Protein AF-A0AAX1M7Q0-F1 (afdb_monomer_lite)

Foldseek 3Di:
DVVLLCVQPVDDPVVVVVDDPVVVVVSVVVSVVCVVVVHDRD

Structure (mmCIF, N/CA/C/O backbone):
data_AF-A0AAX1M7Q0-F1
#
_entry.id   AF-A0AAX1M7Q0-F1
#
loop_
_atom_site.group_PDB
_atom_site.id
_atom_site.type_symbol
_atom_site.label_atom_id
_atom_site.label_alt_id
_atom_site.label_comp_id
_atom_site.label_as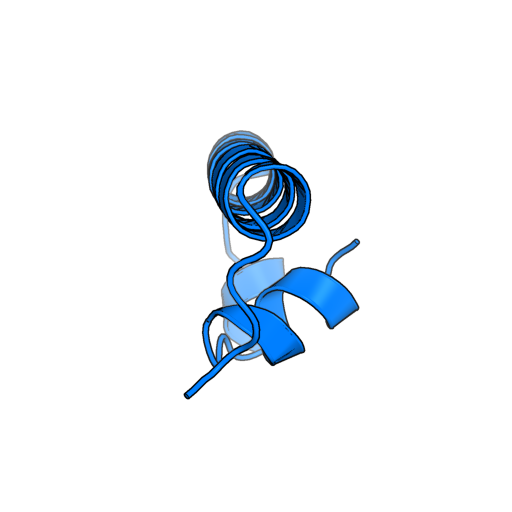ym_id
_atom_site.label_entity_id
_atom_site.label_seq_id
_atom_site.pdbx_PDB_ins_code
_atom_site.Cartn_x
_atom_site.Cartn_y
_atom_site.Cartn_z
_atom_site.occupancy
_atom_site.B_iso_or_equiv
_atom_site.auth_seq_id
_atom_site.auth_comp_id
_atom_site.auth_asym_id
_atom_site.auth_atom_id
_atom_site.pdbx_PDB_model_num
ATOM 1 N N . MET A 1 1 ? 3.670 -5.193 2.144 1.00 68.31 1 MET A N 1
ATOM 2 C CA . MET A 1 1 ? 3.425 -4.049 1.238 1.00 68.31 1 MET A CA 1
ATOM 3 C C . MET A 1 1 ? 2.865 -4.512 -0.101 1.00 68.31 1 MET A C 1
ATOM 5 O O . MET A 1 1 ? 1.665 -4.392 -0.271 1.00 68.31 1 MET A O 1
ATOM 9 N N . LEU A 1 2 ? 3.638 -5.096 -1.029 1.00 78.25 2 LEU A N 1
ATOM 10 C CA . LEU A 1 2 ? 3.066 -5.566 -2.312 1.00 78.25 2 LEU A CA 1
ATOM 11 C C . LEU A 1 2 ? 2.056 -6.711 -2.136 1.00 78.25 2 LEU A C 1
ATOM 13 O O . LEU A 1 2 ? 1.008 -6.702 -2.769 1.00 78.25 2 LEU A O 1
ATOM 17 N N . ALA A 1 3 ? 2.317 -7.635 -1.208 1.00 81.25 3 ALA A N 1
ATOM 18 C CA . ALA A 1 3 ? 1.368 -8.692 -0.850 1.00 81.25 3 ALA A CA 1
ATOM 19 C C . ALA A 1 3 ? 0.013 -8.139 -0.371 1.00 81.25 3 ALA A C 1
ATOM 21 O O . ALA A 1 3 ? -1.024 -8.714 -0.686 1.00 81.25 3 ALA A O 1
ATOM 22 N N . ASP A 1 4 ? 0.010 -6.997 0.327 1.00 79.19 4 ASP A N 1
ATOM 23 C CA . ASP A 1 4 ? -1.228 -6.333 0.736 1.00 79.19 4 ASP A CA 1
ATOM 24 C C . ASP A 1 4 ? -1.988 -5.831 -0.493 1.00 79.19 4 ASP A C 1
ATOM 26 O O . ASP A 1 4 ? -3.197 -5.983 -0.560 1.00 79.19 4 ASP A O 1
ATOM 30 N N . LEU A 1 5 ? -1.301 -5.294 -1.503 1.00 84.81 5 LEU A N 1
ATOM 31 C CA . LEU A 1 5 ? -1.945 -4.837 -2.737 1.00 84.81 5 LEU A CA 1
ATOM 32 C C . LEU A 1 5 ? -2.534 -5.984 -3.562 1.00 84.81 5 LEU A C 1
ATOM 34 O O . LEU A 1 5 ? -3.656 -5.870 -4.053 1.00 84.81 5 LEU A O 1
ATOM 38 N N . VAL A 1 6 ? -1.810 -7.099 -3.672 1.00 87.62 6 VAL A N 1
ATOM 39 C CA . VAL A 1 6 ? -2.315 -8.330 -4.301 1.00 87.62 6 VAL A CA 1
ATOM 40 C C . VAL A 1 6 ? -3.559 -8.822 -3.558 1.00 87.62 6 VAL A C 1
ATOM 42 O O . VAL A 1 6 ? -4.571 -9.157 -4.170 1.00 87.62 6 VAL A O 1
ATOM 45 N N . TRP A 1 7 ? -3.514 -8.822 -2.225 1.00 82.19 7 TRP A N 1
ATOM 46 C CA . TRP A 1 7 ? -4.612 -9.300 -1.396 1.00 82.19 7 TRP A CA 1
ATOM 47 C C . TRP A 1 7 ? -5.824 -8.357 -1.392 1.00 82.19 7 TRP A C 1
ATOM 49 O O . TRP A 1 7 ? -6.952 -8.834 -1.452 1.00 82.19 7 TRP A O 1
ATOM 59 N N . TRP A 1 8 ? -5.628 -7.040 -1.353 1.00 82.00 8 TRP A N 1
ATOM 60 C CA . TRP A 1 8 ? -6.713 -6.052 -1.304 1.00 82.00 8 TRP A CA 1
ATOM 61 C C . TRP A 1 8 ? -7.360 -5.802 -2.662 1.00 82.00 8 TRP A C 1
ATOM 63 O O . TRP A 1 8 ? -8.578 -5.665 -2.742 1.00 82.00 8 TRP A O 1
ATOM 73 N N . PHE A 1 9 ? -6.556 -5.739 -3.722 1.00 85.12 9 PHE A N 1
ATOM 74 C CA . PHE A 1 9 ? -6.999 -5.252 -5.029 1.00 85.12 9 PHE A CA 1
ATOM 75 C C . PHE A 1 9 ? -6.909 -6.305 -6.136 1.00 85.12 9 PHE A C 1
ATOM 77 O O . PHE A 1 9 ? -7.258 -6.012 -7.275 1.00 85.12 9 PHE A O 1
ATOM 84 N N . GLY A 1 10 ? -6.449 -7.523 -5.832 1.00 86.25 10 GLY A N 1
ATOM 85 C CA . GLY A 1 10 ? -6.309 -8.587 -6.831 1.00 86.25 10 GLY A CA 1
ATOM 86 C C . GLY A 1 10 ? -5.256 -8.284 -7.899 1.00 86.25 10 GLY A C 1
ATOM 87 O O . GLY A 1 10 ? -5.305 -8.857 -8.984 1.00 86.25 10 GLY A O 1
ATOM 88 N N . LEU A 1 11 ? -4.327 -7.367 -7.615 1.00 86.62 11 LEU A N 1
ATOM 89 C CA . LEU A 1 11 ? -3.281 -6.978 -8.556 1.00 86.62 11 LEU A CA 1
ATOM 90 C C . LEU A 1 11 ? -2.302 -8.134 -8.780 1.00 86.62 11 LEU A C 1
ATOM 92 O O . LEU A 1 11 ? -1.980 -8.878 -7.854 1.00 86.62 11 LEU A O 1
ATOM 96 N N . ASN A 1 12 ? -1.798 -8.263 -10.005 1.00 87.69 12 ASN A N 1
ATOM 97 C CA . ASN A 1 12 ? -0.736 -9.210 -10.322 1.00 87.69 12 ASN A CA 1
ATOM 98 C C . ASN A 1 12 ? 0.625 -8.626 -9.912 1.00 87.69 12 ASN A C 1
ATOM 100 O O . ASN A 1 12 ? 0.901 -7.449 -10.144 1.00 87.69 12 ASN A O 1
ATOM 104 N N . LEU A 1 13 ? 1.501 -9.459 -9.345 1.00 83.94 13 LEU A N 1
ATOM 105 C CA . LEU A 1 13 ? 2.872 -9.078 -8.993 1.00 83.94 13 LEU A CA 1
ATOM 106 C C . LEU A 1 13 ? 3.666 -8.574 -10.204 1.00 83.94 13 LEU A C 1
ATOM 108 O O . LEU A 1 13 ? 4.395 -7.597 -10.081 1.00 83.94 13 LEU A O 1
ATOM 112 N N . ASN A 1 14 ? 3.466 -9.175 -11.380 1.00 86.81 14 ASN A N 1
ATOM 113 C CA . ASN A 1 14 ? 4.145 -8.746 -12.605 1.00 86.81 14 ASN A CA 1
ATOM 114 C C . ASN A 1 14 ? 3.723 -7.342 -13.057 1.00 86.81 14 ASN A C 1
ATOM 116 O O . ASN A 1 14 ? 4.522 -6.623 -13.653 1.00 86.81 14 ASN A O 1
ATOM 120 N N . ASP A 1 15 ? 2.477 -6.955 -12.781 1.00 83.94 15 ASP A N 1
ATOM 121 C CA . ASP A 1 15 ? 1.972 -5.625 -13.116 1.00 83.94 15 ASP A CA 1
ATOM 122 C C . ASP A 1 15 ? 2.438 -4.599 -12.080 1.00 83.94 15 ASP A C 1
ATOM 124 O O . ASP A 1 15 ? 2.804 -3.483 -12.441 1.00 83.94 15 ASP A O 1
ATOM 128 N N . LEU A 1 16 ? 2.506 -4.994 -10.805 1.00 85.69 16 LEU A N 1
ATOM 129 C CA . LEU A 1 16 ? 3.065 -4.177 -9.726 1.00 85.69 16 LEU A CA 1
ATOM 130 C C . LEU A 1 16 ? 4.549 -3.851 -9.948 1.00 85.69 16 LEU A C 1
ATOM 132 O O . LEU A 1 16 ? 4.949 -2.716 -9.714 1.00 85.69 16 LEU A O 1
ATOM 136 N N . ASP A 1 17 ? 5.340 -4.802 -10.448 1.00 85.38 17 ASP A N 1
ATOM 137 C CA . ASP A 1 17 ? 6.759 -4.585 -10.776 1.00 85.38 17 ASP A CA 1
ATOM 138 C C . ASP A 1 17 ? 6.965 -3.620 -11.954 1.00 85.38 17 ASP A C 1
ATOM 140 O O . ASP A 1 17 ? 8.022 -3.004 -12.094 1.00 85.38 17 ASP A O 1
ATOM 144 N N . ARG A 1 18 ? 5.950 -3.471 -12.811 1.00 88.88 18 ARG A N 1
ATOM 145 C CA . ARG A 1 18 ? 5.958 -2.537 -13.947 1.00 88.88 18 ARG A CA 1
ATOM 146 C C . ARG A 1 18 ? 5.385 -1.165 -13.594 1.00 88.88 18 ARG A 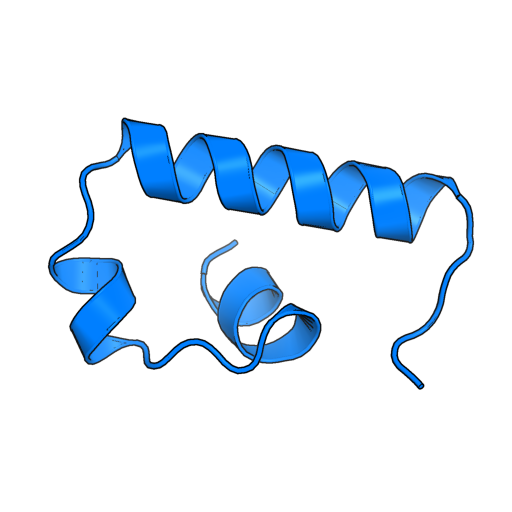C 1
ATOM 148 O O . ARG A 1 18 ? 5.566 -0.228 -14.373 1.00 88.88 18 ARG A O 1
ATOM 155 N N . MET A 1 19 ? 4.698 -1.036 -12.459 1.00 90.12 19 MET A N 1
ATOM 156 C CA . MET A 1 19 ? 4.153 0.238 -11.997 1.00 90.12 19 MET A CA 1
ATOM 157 C C . MET A 1 19 ? 5.256 1.171 -11.521 1.00 90.12 19 MET A C 1
ATOM 159 O O . MET A 1 19 ? 6.289 0.765 -10.983 1.00 90.12 19 MET A O 1
ATOM 163 N N . LYS A 1 20 ? 5.004 2.473 -11.651 1.00 91.25 20 LYS A N 1
ATOM 164 C CA . LYS A 1 20 ? 5.870 3.459 -11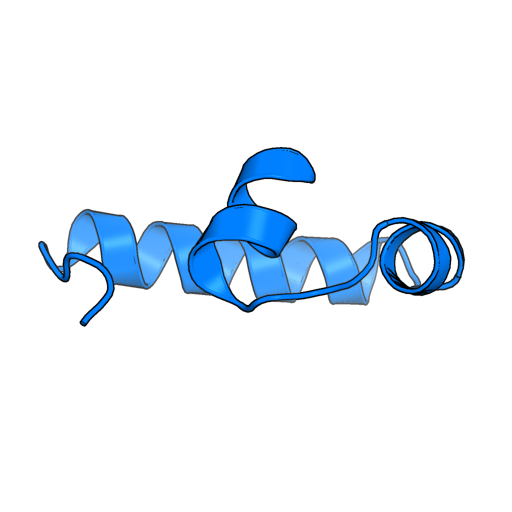.011 1.00 91.25 20 LYS A CA 1
ATOM 165 C C . LYS A 1 20 ? 5.715 3.346 -9.499 1.00 91.25 20 LYS A C 1
ATOM 167 O O . LYS A 1 20 ? 4.615 3.173 -8.979 1.00 91.25 20 LYS A O 1
ATOM 172 N N . ILE A 1 21 ? 6.809 3.569 -8.774 1.00 87.88 21 ILE A N 1
ATOM 173 C CA . ILE A 1 21 ? 6.815 3.576 -7.301 1.00 87.88 21 ILE A CA 1
ATOM 174 C C . ILE A 1 21 ? 5.740 4.525 -6.735 1.00 87.88 21 ILE A C 1
ATOM 176 O O . ILE A 1 21 ? 5.128 4.234 -5.710 1.00 87.88 21 ILE A O 1
ATOM 180 N N . THR A 1 22 ? 5.462 5.646 -7.410 1.00 91.50 22 THR A N 1
ATOM 181 C CA . THR A 1 22 ? 4.391 6.583 -7.031 1.00 91.50 22 THR A CA 1
ATOM 182 C C . THR A 1 22 ? 3.003 5.949 -7.080 1.00 91.50 22 THR A C 1
ATOM 184 O O . THR A 1 22 ? 2.224 6.134 -6.152 1.00 91.50 22 THR A O 1
ATOM 187 N N . GLU A 1 23 ? 2.714 5.157 -8.112 1.00 90.12 23 GLU A N 1
ATOM 188 C CA . GLU A 1 23 ? 1.425 4.477 -8.281 1.00 90.12 23 GLU A CA 1
ATOM 189 C C . GLU A 1 23 ? 1.253 3.388 -7.219 1.00 90.12 23 GLU A C 1
ATOM 191 O O . GLU A 1 23 ? 0.219 3.324 -6.556 1.00 90.12 23 GLU A O 1
ATOM 196 N N . VAL A 1 24 ? 2.301 2.594 -6.974 1.00 90.00 24 VAL A N 1
ATOM 197 C CA . VAL A 1 24 ? 2.320 1.593 -5.895 1.00 90.00 24 VAL A CA 1
ATOM 198 C C . VAL A 1 24 ? 2.057 2.252 -4.537 1.00 90.00 24 VAL A C 1
ATOM 200 O O . VAL A 1 24 ? 1.269 1.747 -3.735 1.00 90.00 24 VAL A O 1
ATOM 203 N N . ASN A 1 25 ? 2.666 3.412 -4.279 1.00 91.12 25 ASN A N 1
ATOM 204 C CA . ASN A 1 25 ? 2.458 4.158 -3.040 1.00 91.12 25 ASN A CA 1
ATOM 205 C C . ASN A 1 25 ? 1.020 4.659 -2.878 1.00 91.12 25 ASN A C 1
ATOM 207 O O . ASN A 1 25 ? 0.495 4.655 -1.762 1.00 91.12 25 ASN A O 1
ATOM 211 N N . ASP A 1 26 ? 0.367 5.081 -3.956 1.00 93.06 26 ASP A N 1
ATOM 212 C CA . ASP A 1 26 ? -1.020 5.539 -3.894 1.00 93.06 26 ASP A CA 1
ATOM 213 C C . ASP A 1 26 ? -1.989 4.381 -3.631 1.00 93.06 26 ASP A C 1
ATOM 215 O O . ASP A 1 26 ? -2.869 4.500 -2.770 1.00 93.06 26 ASP A O 1
ATOM 219 N N . TRP A 1 27 ? -1.750 3.214 -4.233 1.00 90.50 27 TRP A N 1
ATOM 220 C CA . TRP A 1 27 ? -2.477 1.988 -3.899 1.00 90.50 27 TRP A CA 1
ATOM 221 C C . TRP A 1 27 ? -2.268 1.559 -2.441 1.00 90.50 27 TRP A C 1
ATOM 223 O O . TRP A 1 27 ? -3.223 1.176 -1.762 1.00 90.50 27 TRP A O 1
ATOM 233 N N . LEU A 1 28 ? -1.049 1.685 -1.906 1.00 90.06 28 LEU A N 1
ATOM 234 C CA . LEU A 1 28 ? -0.770 1.376 -0.498 1.00 90.06 28 LEU A CA 1
ATOM 235 C C . LEU A 1 28 ? -1.509 2.322 0.452 1.00 90.06 28 LEU A C 1
ATOM 237 O O . LEU A 1 28 ? -2.033 1.885 1.480 1.00 90.06 28 LEU A O 1
ATOM 241 N N . LYS A 1 29 ? -1.602 3.615 0.118 1.00 91.75 29 LYS A N 1
ATOM 242 C CA . LYS A 1 29 ? -2.414 4.572 0.889 1.00 91.75 29 LYS A CA 1
ATOM 243 C C . LYS A 1 29 ? -3.890 4.174 0.875 1.00 91.75 29 LYS A C 1
ATOM 245 O O . LYS A 1 29 ? -4.540 4.252 1.917 1.00 91.75 29 LYS A O 1
ATOM 250 N N . GLN A 1 30 ? -4.407 3.726 -0.268 1.00 89.44 30 GLN A N 1
ATOM 251 C CA . GLN A 1 30 ? -5.790 3.270 -0.407 1.00 89.44 30 GLN A CA 1
ATOM 252 C C . GLN A 1 30 ? -6.068 2.031 0.463 1.00 89.44 30 GLN A C 1
ATOM 254 O O . GLN A 1 30 ? -7.011 2.049 1.255 1.00 89.44 30 GLN A O 1
ATOM 259 N N . ALA A 1 31 ? -5.211 1.004 0.397 1.00 88.44 31 ALA A N 1
ATOM 260 C CA . ALA A 1 31 ? -5.321 -0.192 1.242 1.00 88.44 31 ALA A CA 1
ATOM 261 C C . ALA A 1 31 ? -5.281 0.161 2.738 1.00 88.44 31 ALA A C 1
ATOM 263 O O . ALA A 1 31 ? -6.100 -0.316 3.523 1.00 88.44 31 ALA A O 1
ATOM 264 N N . ASN A 1 32 ? -4.383 1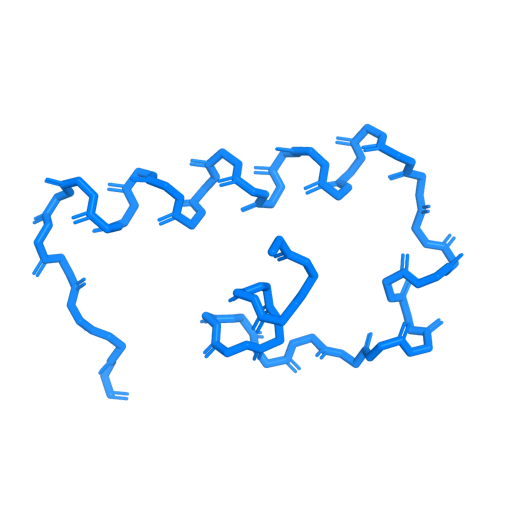.064 3.144 1.00 89.12 32 ASN A N 1
ATOM 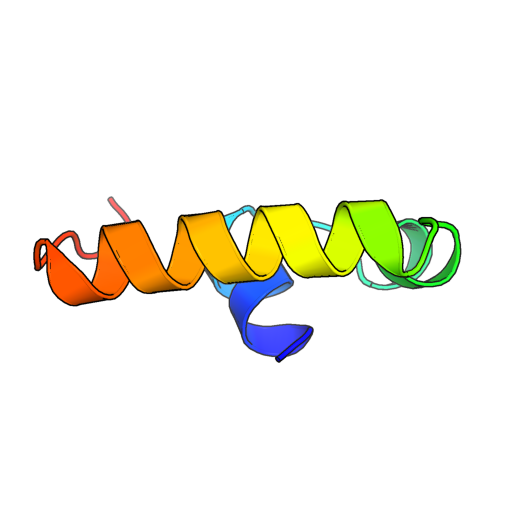265 C CA . ASN A 1 32 ? -4.303 1.516 4.533 1.00 89.12 32 ASN A CA 1
ATOM 266 C C . ASN A 1 32 ? -5.553 2.284 4.987 1.00 89.12 32 ASN A C 1
ATOM 268 O O . ASN A 1 32 ? -5.974 2.133 6.135 1.00 89.12 32 ASN A O 1
ATOM 272 N N . ARG A 1 33 ? -6.177 3.081 4.109 1.00 89.88 33 ARG A N 1
ATOM 273 C CA . ARG A 1 33 ? -7.457 3.747 4.408 1.00 89.88 33 ARG A CA 1
ATOM 274 C C . ARG A 1 33 ? -8.575 2.733 4.617 1.00 89.88 33 ARG A C 1
ATOM 276 O O . ARG A 1 33 ? -9.312 2.865 5.589 1.00 89.88 33 ARG A O 1
ATOM 283 N N . GLN A 1 34 ? -8.671 1.720 3.757 1.00 87.38 34 GLN A N 1
ATOM 284 C CA . GLN A 1 34 ? -9.684 0.669 3.880 1.00 87.38 34 GLN A CA 1
ATOM 285 C C . GLN A 1 34 ? -9.509 -0.128 5.175 1.00 87.38 34 GLN A C 1
ATOM 287 O O . GLN A 1 34 ? -10.463 -0.275 5.937 1.00 87.38 34 GLN A O 1
ATOM 292 N N . LYS A 1 35 ? -8.266 -0.516 5.488 1.00 86.81 35 LYS A N 1
ATOM 293 C CA . LYS A 1 35 ? -7.912 -1.170 6.751 1.00 86.81 35 LYS A CA 1
ATOM 294 C C . LYS A 1 35 ? -8.268 -0.309 7.968 1.00 86.81 35 LYS A C 1
ATOM 296 O O . LYS A 1 35 ? -8.834 -0.818 8.929 1.00 86.81 35 LYS A O 1
ATOM 301 N N . LYS A 1 36 ? -7.973 0.997 7.933 1.00 89.44 36 LYS A N 1
ATOM 302 C CA . LYS A 1 36 ? -8.307 1.933 9.024 1.00 89.44 36 LYS A CA 1
ATOM 303 C C . LYS A 1 36 ? -9.815 2.122 9.195 1.00 89.44 36 LYS A C 1
ATOM 305 O O . LYS A 1 36 ? -10.276 2.286 10.318 1.00 89.44 36 LYS A O 1
ATOM 310 N N . ALA A 1 37 ? -10.569 2.103 8.102 1.00 89.56 37 ALA A N 1
ATOM 311 C CA . ALA A 1 37 ? -12.023 2.203 8.126 1.00 89.56 37 ALA A CA 1
ATOM 312 C C . ALA A 1 37 ? -12.717 0.898 8.567 1.00 89.56 37 ALA A C 1
ATOM 314 O O . ALA A 1 37 ? -13.939 0.867 8.656 1.00 89.56 37 ALA A O 1
ATOM 315 N N . GLY A 1 38 ? -11.960 -0.169 8.855 1.00 88.38 38 GLY A N 1
ATOM 316 C CA . GLY A 1 38 ? -12.512 -1.448 9.301 1.00 88.38 38 GLY A CA 1
ATOM 317 C C . GLY A 1 38 ? -13.189 -2.245 8.188 1.00 88.38 38 GLY A C 1
ATOM 318 O O . GLY A 1 38 ? -13.839 -3.249 8.474 1.00 88.38 38 GLY A O 1
ATOM 319 N N . TYR A 1 39 ? -13.027 -1.837 6.925 1.00 83.75 39 TYR A N 1
ATOM 320 C CA . TYR A 1 39 ? -13.437 -2.682 5.814 1.00 83.75 39 TYR A CA 1
ATOM 321 C C . TYR A 1 39 ? -12.602 -3.954 5.863 1.00 83.75 39 TYR A C 1
ATOM 323 O O . TYR A 1 39 ? -11.387 -3.904 6.028 1.00 83.75 39 TYR A O 1
ATOM 331 N N . THR A 1 40 ? -13.262 -5.092 5.742 1.00 70.44 40 THR A N 1
ATOM 332 C CA . THR A 1 40 ? -12.645 -6.365 5.379 1.00 70.44 40 THR A CA 1
ATOM 333 C C . THR A 1 40 ? -13.063 -6.634 3.942 1.00 70.44 40 THR A C 1
ATOM 335 O O . THR A 1 40 ? -14.165 -6.254 3.543 1.00 70.44 40 THR A O 1
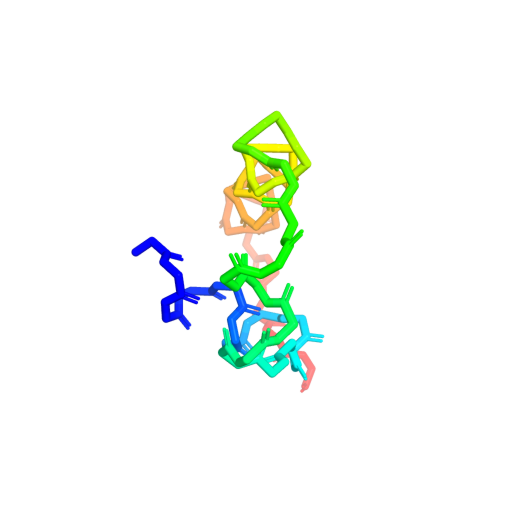ATOM 338 N N . ARG A 1 41 ? -12.143 -7.166 3.132 1.00 65.75 41 ARG A N 1
ATOM 339 C CA . ARG A 1 41 ? -12.423 -7.526 1.737 1.00 65.75 41 ARG A CA 1
ATOM 340 C C . ARG A 1 41 ? -13.728 -8.343 1.700 1.00 65.75 41 ARG A C 1
ATOM 342 O O . ARG A 1 41 ? -13.852 -9.262 2.506 1.00 65.75 41 ARG A O 1
ATOM 349 N N . LEU A 1 42 ? -14.678 -7.943 0.840 1.00 53.84 42 LEU A N 1
ATOM 350 C CA . LEU A 1 42 ? -15.909 -8.708 0.581 1.00 53.84 42 LEU A CA 1
ATOM 351 C C . LEU A 1 42 ? -15.571 -10.160 0.230 1.00 53.84 42 LEU A C 1
ATOM 353 O O . LEU A 1 42 ? -14.587 -10.358 -0.527 1.00 53.84 42 LEU A O 1
#

Organism: Glaesserella parasuis (NCBI:txid738)

Secondary structure (DSSP, 8-state):
-HHHHHHHH---HHHHTTS-HHHHHHHHHHHHHHHHTT----

Radius of gyration: 10.16 Å; chains: 1; bounding box: 23×16×23 Å

InterPro domains:
  IPR009493 Escherichia phage P2, Tail assembly protein E' [PF06528] (2-38)

pLDDT: mean 85.08, std 7.7, range [53.84, 93.06]

Sequence (42 aa):
MLADLVWWFGLNLNDLDRMKITEVNDWLKQANRQKKAGYTRL